Protein AF-A4G342-F1 (afdb_monomer)

Solvent-accessible surface area (backbone atoms only — not comparable to full-atom values): 6364 Å² total; per-residue (Å²): 139,92,86,80,90,80,82,89,74,88,82,86,89,75,89,65,80,78,75,73,44,46,97,82,62,52,69,67,61,43,24,49,50,52,13,52,49,52,20,50,54,32,47,38,48,77,72,67,52,52,70,74,59,50,52,64,72,52,62,79,52,74,56,56,49,69,67,58,54,53,52,51,48,48,42,47,73,66,32,76,88,38,57,79,54,55,25,79,66,46,16,55,52,49,24,52,33,35,72,70,61,71,53,110

Nearest PDB structures (foldseek):
  2ezk-assembly1_A  TM=5.937E-01  e=3.572E+00  Muvirus mu

Mean predicted aligned error: 11.44 Å

Foldseek 3Di:
DDDDDDDPDDDDPDPPPPDDQPPPDDLLNVLLLLLVLLLVLLVCVVVVNDLVVSLVVCVPSGSDDSVNSSVSNCCCNPVPVNVPPHRPVRSVVSSVCSVVVVDD

Radius of gyration: 16.35 Å; Cα contacts (8 Å, |Δi|>4): 91; chains: 1; bounding box: 59×21×38 Å

pLDDT: mean 74.21, std 17.99, range [37.22, 94.5]

Organism: Herminiimonas arsenicoxydans (NCBI:txid204773)

Structure (mmCIF, N/CA/C/O backbone):
data_AF-A4G342-F1
#
_entry.id   AF-A4G342-F1
#
loop_
_atom_site.group_PDB
_atom_site.id
_atom_site.type_symbol
_atom_site.label_atom_id
_atom_site.label_alt_id
_atom_site.label_comp_id
_atom_site.label_asym_id
_atom_site.label_entity_id
_atom_site.label_seq_id
_atom_site.pdbx_PDB_ins_code
_atom_site.Cartn_x
_atom_site.Cartn_y
_atom_site.Cartn_z
_atom_site.occupancy
_atom_site.B_iso_or_equiv
_atom_site.auth_seq_id
_atom_site.auth_comp_id
_atom_site.auth_asym_id
_atom_site.auth_atom_id
_atom_site.pdbx_PDB_model_num
ATOM 1 N N . MET A 1 1 ? -43.881 -6.906 -20.565 1.00 37.22 1 MET A N 1
ATOM 2 C CA . MET A 1 1 ? -42.876 -7.555 -21.437 1.00 37.22 1 MET A CA 1
ATOM 3 C C . MET A 1 1 ? -41.593 -6.734 -21.383 1.00 37.22 1 MET A C 1
ATOM 5 O O . MET A 1 1 ? -41.677 -5.516 -21.368 1.00 37.22 1 MET A O 1
ATOM 9 N N . LYS A 1 2 ? -40.453 -7.412 -21.200 1.00 41.59 2 LYS A N 1
ATOM 10 C CA . LYS A 1 2 ? -3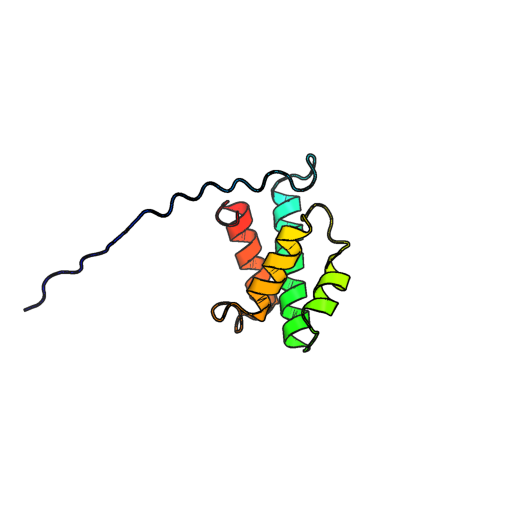9.112 -6.871 -20.904 1.00 41.59 2 LYS A CA 1
ATOM 11 C C . LYS A 1 2 ? -38.377 -6.468 -22.187 1.00 41.59 2 LYS A C 1
ATOM 13 O O . LYS A 1 2 ? -38.255 -7.312 -23.062 1.00 41.59 2 LYS A O 1
ATOM 18 N N . THR A 1 3 ? -37.807 -5.266 -22.214 1.00 43.72 3 THR A N 1
ATOM 19 C CA . THR A 1 3 ? -36.813 -4.756 -23.187 1.00 43.72 3 THR A CA 1
ATOM 20 C C . THR A 1 3 ? -36.299 -3.423 -22.619 1.00 43.72 3 THR A C 1
ATOM 22 O O . THR A 1 3 ? -37.124 -2.651 -22.153 1.00 43.72 3 THR A O 1
ATOM 25 N N . ILE A 1 4 ? -35.026 -3.030 -22.550 1.00 52.97 4 ILE A N 1
ATOM 26 C CA . ILE A 1 4 ? -33.736 -3.480 -23.085 1.00 52.97 4 ILE A CA 1
ATOM 27 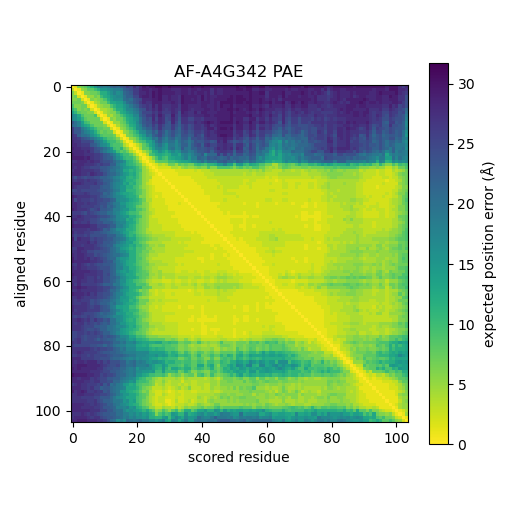C C . ILE A 1 4 ? -32.667 -2.949 -22.108 1.00 52.97 4 ILE A C 1
ATOM 29 O O . ILE A 1 4 ? -32.788 -1.847 -21.576 1.00 52.97 4 ILE A O 1
ATOM 33 N N . ILE A 1 5 ? -31.627 -3.746 -21.876 1.00 51.31 5 ILE A N 1
ATOM 34 C CA . ILE A 1 5 ? -30.408 -3.370 -21.153 1.00 51.31 5 ILE A CA 1
ATOM 35 C C . ILE A 1 5 ? -29.597 -2.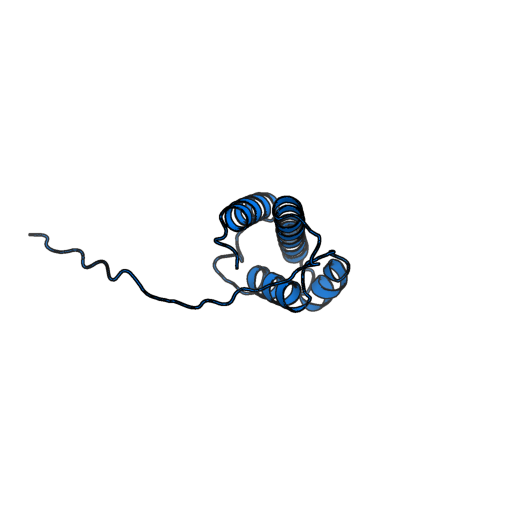447 -22.070 1.00 51.31 5 ILE A C 1
ATOM 37 O O . ILE A 1 5 ? -29.139 -2.890 -23.119 1.00 51.31 5 ILE A O 1
ATOM 41 N N . ALA A 1 6 ? -29.403 -1.186 -21.684 1.00 49.12 6 ALA A N 1
ATOM 42 C CA . ALA A 1 6 ? -28.440 -0.296 -22.327 1.00 49.12 6 ALA A CA 1
ATOM 43 C C . ALA A 1 6 ? -27.189 -0.213 -21.448 1.00 49.12 6 ALA A C 1
ATOM 45 O O . ALA A 1 6 ? -27.105 0.575 -20.506 1.00 49.12 6 ALA A O 1
ATOM 46 N N . ALA A 1 7 ? -26.233 -1.090 -21.743 1.00 46.41 7 ALA A N 1
ATOM 47 C CA . ALA A 1 7 ? -24.884 -1.009 -21.220 1.00 46.41 7 ALA A CA 1
ATOM 48 C C . ALA A 1 7 ? -24.190 0.216 -21.837 1.00 46.41 7 ALA A C 1
ATOM 50 O O . ALA A 1 7 ? -23.818 0.195 -23.008 1.00 46.41 7 ALA A O 1
ATOM 51 N N . PHE A 1 8 ? -24.015 1.283 -21.058 1.00 45.75 8 PHE A N 1
ATOM 52 C CA . PHE A 1 8 ? -23.067 2.343 -21.393 1.00 45.75 8 PHE A CA 1
ATOM 53 C C . PHE A 1 8 ? -21.675 1.891 -20.945 1.00 45.75 8 PHE A C 1
ATOM 55 O O . PHE A 1 8 ? -21.337 1.936 -19.764 1.00 45.75 8 PHE A O 1
ATOM 62 N N . ILE A 1 9 ? -20.893 1.392 -21.901 1.00 51.66 9 ILE A N 1
ATOM 63 C CA . ILE A 1 9 ? -19.493 1.003 -21.729 1.00 51.66 9 ILE A CA 1
ATOM 64 C C . ILE A 1 9 ? -18.612 2.029 -22.452 1.00 51.66 9 ILE A C 1
ATOM 66 O O . ILE A 1 9 ? -18.848 2.322 -23.620 1.00 51.66 9 ILE A O 1
ATOM 70 N N . LEU A 1 10 ? -17.553 2.456 -21.748 1.00 39.34 10 LEU A N 1
ATOM 71 C CA . LEU A 1 10 ? -16.336 3.141 -22.222 1.00 39.34 10 LEU A CA 1
ATOM 72 C C . LEU A 1 10 ? -16.505 4.610 -22.662 1.00 39.34 10 LEU A C 1
ATOM 74 O O . LEU A 1 10 ? -17.272 4.939 -23.550 1.00 39.34 10 LEU A O 1
ATOM 78 N N . SER A 1 11 ? -15.726 5.565 -22.153 1.00 42.44 11 SER A N 1
ATOM 79 C CA . SER A 1 11 ? -14.260 5.520 -22.155 1.00 42.44 11 SER A CA 1
ATOM 80 C C . SER A 1 11 ? -13.676 6.513 -21.147 1.00 42.44 11 SER A C 1
ATOM 82 O O . SER A 1 11 ? -13.911 7.712 -21.266 1.00 42.44 11 SER A O 1
ATOM 84 N N . LEU A 1 12 ? -12.855 6.042 -20.205 1.00 38.38 12 LEU A N 1
ATOM 85 C CA . LEU A 1 12 ? -11.916 6.903 -19.482 1.00 38.38 12 LEU A CA 1
ATOM 86 C C . LEU A 1 12 ? -10.495 6.536 -19.923 1.00 38.38 12 LEU A C 1
ATOM 88 O O . LEU A 1 12 ? -9.808 5.710 -19.324 1.00 38.38 12 LEU A O 1
ATOM 92 N N . THR A 1 13 ? -10.062 7.139 -21.026 1.00 49.91 13 THR A N 1
ATOM 93 C CA . THR A 1 13 ? -8.650 7.212 -21.399 1.00 49.91 13 THR A CA 1
ATOM 94 C C . THR A 1 13 ? -7.968 8.242 -20.504 1.00 49.91 13 THR A C 1
ATOM 96 O O . THR A 1 13 ? -7.897 9.417 -20.844 1.00 49.91 13 THR A O 1
ATOM 99 N N . LEU A 1 14 ? -7.456 7.804 -19.352 1.00 42.34 14 LEU A N 1
ATOM 100 C CA . LEU A 1 14 ? -6.348 8.491 -18.689 1.00 42.34 14 LEU A CA 1
ATOM 101 C C . LEU A 1 14 ? -5.120 7.579 -18.718 1.00 42.34 14 LEU A C 1
ATOM 103 O O . LEU A 1 14 ? -4.960 6.623 -17.954 1.00 42.34 14 LEU A O 1
ATOM 107 N N . THR A 1 15 ? -4.260 7.857 -19.688 1.00 52.72 15 THR A N 1
ATOM 108 C CA . THR A 1 15 ? -2.862 7.441 -19.737 1.00 52.72 15 THR A CA 1
ATOM 109 C C . THR A 1 15 ? -2.067 8.273 -18.735 1.00 52.72 15 THR A C 1
ATOM 111 O O . THR A 1 15 ? -1.506 9.303 -19.088 1.00 52.72 15 THR A O 1
ATOM 114 N N . SER A 1 16 ? -2.001 7.830 -17.483 1.00 40.12 16 SER A N 1
ATOM 115 C CA . SER A 1 16 ? -0.918 8.198 -16.571 1.00 40.12 16 SER A CA 1
ATOM 116 C C . SER A 1 16 ? -0.005 6.988 -16.438 1.00 40.12 16 SER A C 1
ATOM 118 O O . SER A 1 16 ? -0.231 6.083 -15.638 1.00 40.12 16 SER A O 1
ATOM 120 N N . ALA A 1 17 ? 0.995 6.940 -17.315 1.00 44.19 17 ALA A N 1
ATOM 121 C CA . ALA A 1 17 ? 2.154 6.091 -17.131 1.00 44.19 17 ALA A CA 1
ATOM 122 C C . ALA A 1 17 ? 2.925 6.624 -15.916 1.00 44.19 17 ALA A C 1
ATOM 124 O O . ALA A 1 17 ? 3.671 7.594 -16.026 1.00 44.19 17 ALA A O 1
ATOM 125 N N . VAL A 1 18 ? 2.729 6.014 -14.750 1.00 46.91 18 VAL A N 1
ATOM 126 C CA . VAL A 1 18 ? 3.641 6.165 -13.610 1.00 46.91 18 VAL A CA 1
ATOM 127 C C . VAL A 1 18 ? 4.887 5.326 -13.895 1.00 46.91 18 VAL A C 1
ATOM 129 O O . VAL A 1 18 ? 5.077 4.212 -13.422 1.00 46.91 18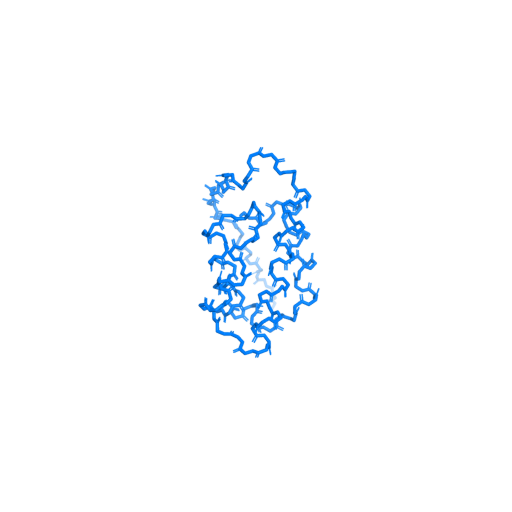 VAL A O 1
ATOM 132 N N . ALA A 1 19 ? 5.727 5.886 -14.756 1.00 43.50 19 ALA A N 1
ATOM 133 C CA . ALA A 1 19 ? 7.126 5.534 -14.936 1.00 43.50 19 ALA A CA 1
ATOM 134 C C . ALA A 1 19 ? 7.934 6.503 -14.042 1.00 43.50 19 ALA A C 1
ATOM 136 O O . ALA A 1 19 ? 7.664 7.695 -14.058 1.00 43.50 19 ALA A O 1
ATOM 137 N N . HIS A 1 20 ? 8.888 6.148 -13.183 1.00 41.12 20 HIS A N 1
ATOM 138 C CA . HIS A 1 20 ? 9.619 4.918 -12.943 1.00 41.12 20 HIS A CA 1
ATOM 139 C C . HIS A 1 20 ? 9.819 4.757 -11.430 1.00 41.12 20 HIS A C 1
ATOM 141 O O . HIS A 1 20 ? 10.478 5.560 -10.769 1.00 41.12 20 HIS A O 1
ATOM 147 N N . ALA A 1 21 ? 9.265 3.688 -10.885 1.00 47.53 21 ALA A N 1
ATOM 148 C CA . ALA A 1 21 ? 9.807 3.039 -9.710 1.00 47.53 21 ALA A CA 1
ATOM 149 C C . ALA A 1 21 ? 11.179 2.465 -10.077 1.00 47.53 21 ALA A C 1
ATOM 151 O O . ALA A 1 21 ? 11.200 1.616 -10.954 1.00 47.53 21 ALA A O 1
ATOM 152 N N . ASP A 1 22 ? 12.267 2.965 -9.474 1.00 48.88 22 ASP A N 1
ATOM 153 C CA . ASP A 1 22 ? 13.642 2.421 -9.520 1.00 48.88 22 ASP A CA 1
ATOM 154 C C . ASP A 1 22 ? 13.981 1.716 -10.848 1.00 48.88 22 ASP A C 1
ATOM 156 O O . ASP A 1 22 ? 13.637 0.552 -11.031 1.00 48.88 22 ASP A O 1
ATOM 160 N N . ALA A 1 23 ? 14.612 2.424 -11.793 1.00 48.38 23 ALA A N 1
ATOM 161 C CA . ALA A 1 23 ? 14.755 2.023 -13.203 1.00 48.38 23 ALA A CA 1
ATOM 162 C C . ALA A 1 23 ? 15.364 0.620 -13.471 1.00 48.38 23 ALA A C 1
ATOM 164 O O . ALA A 1 23 ? 15.429 0.206 -14.624 1.00 48.38 23 ALA A O 1
ATOM 165 N N . ASN A 1 24 ? 15.773 -0.117 -12.433 1.00 58.06 24 ASN A N 1
ATOM 166 C CA . ASN A 1 24 ? 16.296 -1.479 -12.480 1.00 58.06 24 ASN A CA 1
ATOM 167 C C . ASN A 1 24 ? 15.409 -2.565 -11.839 1.00 58.06 24 ASN A C 1
ATOM 169 O O . ASN A 1 24 ? 15.812 -3.728 -11.825 1.00 58.06 24 ASN A O 1
ATOM 173 N N . MET A 1 25 ? 14.238 -2.245 -11.281 1.00 72.88 25 MET A N 1
ATOM 174 C CA . MET A 1 25 ? 13.384 -3.268 -10.675 1.00 72.88 25 MET A CA 1
ATOM 175 C C . MET A 1 25 ? 12.500 -3.941 -11.724 1.00 72.88 25 MET A C 1
ATOM 177 O O . MET A 1 25 ? 11.692 -3.289 -12.385 1.00 72.88 25 MET A O 1
ATOM 181 N N . ASP A 1 26 ? 12.617 -5.263 -11.859 1.00 85.88 26 ASP A N 1
ATOM 182 C CA . ASP A 1 26 ? 11.732 -6.017 -12.737 1.00 85.88 26 ASP A CA 1
ATOM 183 C C . ASP A 1 26 ? 10.281 -5.968 -12.228 1.00 85.88 26 ASP A C 1
ATOM 185 O O . ASP A 1 26 ? 9.993 -5.795 -11.038 1.00 85.88 26 ASP A O 1
ATOM 189 N N . ARG A 1 27 ? 9.339 -6.147 -13.154 1.00 81.88 27 ARG A N 1
ATOM 190 C CA . ARG A 1 27 ? 7.907 -6.029 -12.871 1.00 81.88 27 ARG A CA 1
ATOM 191 C C . ARG A 1 27 ? 7.427 -6.975 -11.770 1.00 81.88 27 ARG A C 1
ATOM 193 O O . ARG A 1 27 ? 6.522 -6.609 -11.021 1.00 81.88 27 ARG A O 1
ATOM 200 N N . GLN A 1 28 ? 7.996 -8.175 -11.649 1.00 84.94 28 GLN A N 1
ATOM 201 C CA . GLN A 1 28 ? 7.588 -9.101 -10.594 1.00 84.94 28 GLN A CA 1
ATOM 202 C C . GLN A 1 28 ? 8.039 -8.599 -9.224 1.00 84.94 28 GLN A C 1
ATOM 204 O O . GLN A 1 28 ? 7.242 -8.616 -8.282 1.00 84.94 28 GLN A O 1
ATOM 209 N N . SER A 1 29 ? 9.277 -8.113 -9.123 1.00 85.88 29 SER A N 1
ATOM 210 C CA . SER A 1 29 ? 9.822 -7.516 -7.900 1.00 85.88 29 SER A CA 1
ATOM 211 C C . SER A 1 29 ? 9.043 -6.269 -7.472 1.00 85.88 29 SER A C 1
ATOM 213 O O . SER A 1 29 ? 8.699 -6.132 -6.291 1.00 85.88 29 SER A O 1
ATOM 215 N N . TYR A 1 30 ? 8.669 -5.414 -8.431 1.00 85.38 30 TYR A N 1
ATOM 216 C CA . TYR A 1 30 ? 7.813 -4.254 -8.177 1.00 85.38 30 TYR A CA 1
ATOM 217 C C . TYR A 1 30 ? 6.443 -4.678 -7.640 1.00 85.38 30 TYR A C 1
ATOM 219 O O . TYR A 1 30 ? 6.053 -4.270 -6.546 1.00 85.38 30 TYR A O 1
ATOM 227 N N . CYS A 1 31 ? 5.737 -5.564 -8.351 1.00 86.06 31 CYS A N 1
ATOM 228 C CA . CYS A 1 31 ? 4.405 -6.009 -7.943 1.00 86.06 31 CYS A CA 1
ATOM 229 C C . CYS A 1 31 ? 4.410 -6.761 -6.609 1.00 86.06 31 CYS A C 1
ATOM 231 O O . CYS A 1 31 ? 3.448 -6.668 -5.849 1.00 86.06 31 CYS A O 1
ATOM 233 N N . SER A 1 32 ? 5.490 -7.481 -6.296 1.00 87.38 32 SER A N 1
ATOM 234 C CA . SER A 1 32 ? 5.685 -8.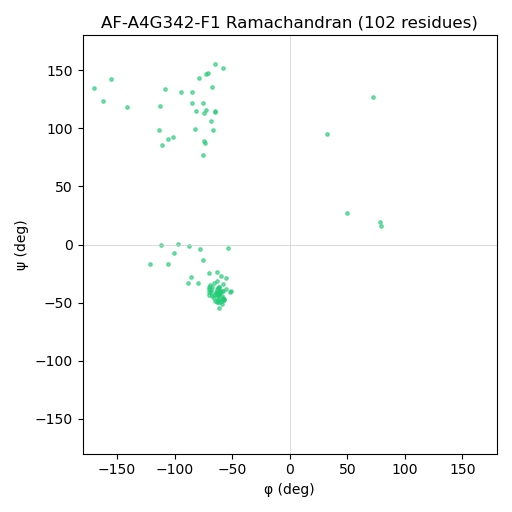112 -4.990 1.00 87.38 32 SER A CA 1
ATOM 235 C C . SER A 1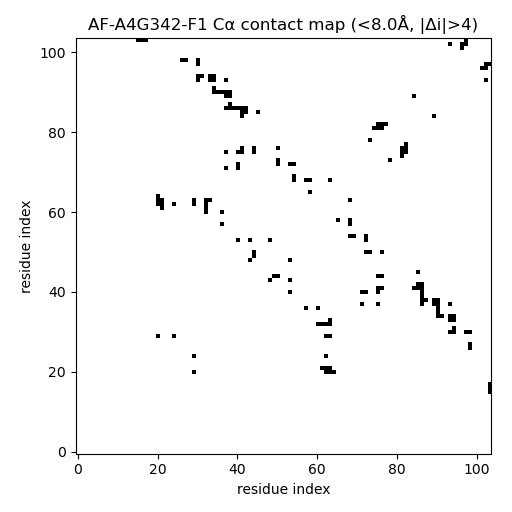 32 ? 5.814 -7.072 -3.872 1.00 87.38 32 SER A C 1
ATOM 237 O O . SER A 1 32 ? 5.106 -7.153 -2.868 1.00 87.38 32 SER A O 1
ATOM 239 N N . SER A 1 33 ? 6.660 -6.055 -4.069 1.00 88.00 33 SER A N 1
ATOM 240 C CA . SER A 1 33 ? 6.864 -4.967 -3.102 1.00 88.00 33 SER A CA 1
ATOM 241 C C . SER A 1 33 ? 5.592 -4.140 -2.901 1.00 88.00 33 SER A C 1
ATOM 243 O O . SER A 1 33 ? 5.224 -3.823 -1.770 1.00 88.00 33 SER A O 1
ATOM 245 N N . TYR A 1 34 ? 4.882 -3.851 -3.992 1.00 86.62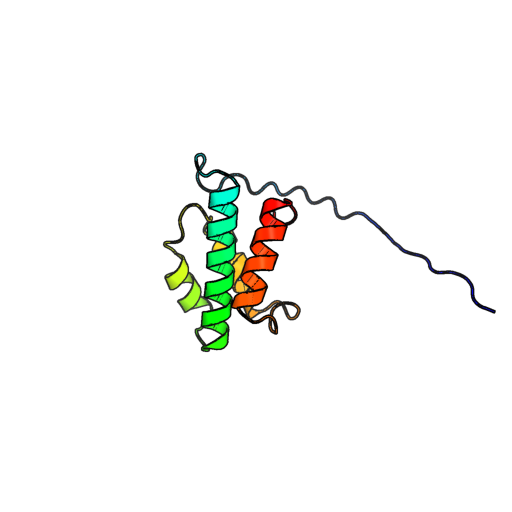 34 TYR A N 1
ATOM 246 C CA . TYR A 1 34 ? 3.615 -3.126 -3.992 1.00 86.62 34 TYR A CA 1
ATOM 247 C C . TYR A 1 34 ? 2.517 -3.892 -3.240 1.00 86.62 34 TYR A C 1
ATOM 249 O O . TYR A 1 34 ? 1.896 -3.359 -2.322 1.00 86.62 34 TYR A O 1
ATOM 257 N N . ALA A 1 35 ? 2.339 -5.180 -3.541 1.00 88.12 35 ALA A N 1
ATOM 258 C CA . ALA A 1 35 ? 1.395 -6.044 -2.837 1.00 88.12 35 ALA A CA 1
ATOM 259 C C . ALA A 1 35 ? 1.718 -6.193 -1.343 1.00 88.12 35 ALA A C 1
ATOM 261 O O . ALA A 1 35 ? 0.824 -6.116 -0.497 1.00 88.12 35 ALA A O 1
ATOM 262 N N . GLY A 1 36 ? 3.001 -6.373 -1.010 1.00 88.88 36 GLY A N 1
ATOM 263 C CA . GLY A 1 36 ? 3.471 -6.433 0.373 1.00 88.88 36 GLY A CA 1
ATOM 264 C C . GLY A 1 36 ? 3.170 -5.145 1.138 1.00 88.88 36 GLY A C 1
ATOM 265 O O . GLY A 1 36 ? 2.714 -5.199 2.278 1.00 88.88 36 GLY A O 1
ATOM 266 N N . MET A 1 37 ? 3.341 -3.990 0.493 1.00 91.06 37 MET A N 1
ATOM 267 C CA . MET A 1 37 ? 2.984 -2.694 1.063 1.00 91.06 37 MET A CA 1
ATOM 268 C C . MET A 1 37 ? 1.477 -2.597 1.351 1.00 91.06 37 MET A C 1
ATOM 270 O O . MET A 1 37 ? 1.110 -2.276 2.478 1.00 91.06 37 MET A O 1
ATOM 274 N N . PHE A 1 38 ? 0.603 -2.932 0.394 1.00 89.62 38 PHE A N 1
ATOM 275 C CA . PHE A 1 38 ? -0.858 -2.897 0.588 1.00 89.62 38 PHE A CA 1
ATOM 276 C C . PHE A 1 38 ? -1.326 -3.828 1.711 1.00 89.62 38 PHE A C 1
ATOM 278 O O . PHE A 1 38 ? -2.153 -3.437 2.537 1.00 89.62 38 PHE A O 1
ATOM 285 N N . LYS A 1 39 ? -0.749 -5.033 1.790 1.00 89.50 39 LYS A N 1
ATOM 286 C CA . LYS A 1 39 ? -0.999 -5.979 2.885 1.00 89.50 39 LYS A CA 1
ATOM 287 C C . LYS A 1 39 ? -0.654 -5.373 4.248 1.00 89.50 39 LYS A C 1
ATOM 289 O O . LYS A 1 39 ? -1.454 -5.483 5.175 1.00 89.50 39 LYS A O 1
ATOM 294 N N . SER A 1 40 ? 0.508 -4.729 4.369 1.00 90.81 40 SER A N 1
ATOM 295 C CA . SER A 1 40 ? 0.944 -4.101 5.622 1.00 90.81 40 SER A CA 1
ATOM 296 C C . SER A 1 40 ? 0.082 -2.895 6.000 1.00 90.81 40 SER A C 1
ATOM 298 O O . SER A 1 40 ? -0.341 -2.799 7.147 1.00 90.81 40 SER A O 1
ATOM 300 N N . ILE A 1 41 ? -0.247 -2.017 5.043 1.00 90.94 41 ILE A N 1
ATOM 301 C CA . ILE A 1 41 ? -1.134 -0.861 5.270 1.00 90.94 41 ILE A CA 1
ATOM 302 C C . ILE A 1 41 ? -2.494 -1.328 5.807 1.00 90.94 41 ILE A C 1
ATOM 304 O O . ILE A 1 41 ? -2.969 -0.790 6.804 1.00 90.94 41 ILE A O 1
ATOM 308 N N . ALA A 1 42 ? -3.095 -2.353 5.194 1.00 88.00 42 ALA A N 1
ATOM 309 C CA . ALA A 1 42 ? -4.369 -2.904 5.653 1.00 88.00 42 ALA A CA 1
ATOM 310 C C . ALA A 1 42 ? -4.262 -3.511 7.060 1.00 88.00 42 ALA A C 1
ATOM 312 O O . ALA A 1 42 ? -5.111 -3.242 7.904 1.00 88.00 42 ALA A O 1
ATOM 313 N N . ALA A 1 43 ? -3.190 -4.256 7.350 1.00 88.50 43 ALA A N 1
ATOM 314 C CA . ALA A 1 43 ? -2.966 -4.816 8.681 1.00 88.50 43 ALA A CA 1
ATOM 315 C C . ALA A 1 43 ? -2.817 -3.731 9.765 1.00 88.50 43 ALA A C 1
ATOM 317 O O . ALA A 1 43 ? -3.377 -3.867 10.849 1.00 88.50 43 ALA A O 1
ATOM 318 N N . TRP A 1 44 ? -2.100 -2.642 9.482 1.00 91.31 44 TRP A N 1
ATOM 319 C CA . TRP A 1 44 ? -1.947 -1.526 10.420 1.00 91.31 44 TRP A CA 1
ATOM 320 C C . TRP A 1 44 ? -3.238 -0.729 10.607 1.00 91.31 44 TRP A C 1
ATOM 322 O O . TRP A 1 44 ? -3.559 -0.357 11.735 1.00 91.31 44 TRP A O 1
ATOM 332 N N . ARG A 1 45 ? -4.021 -0.523 9.543 1.00 89.75 45 ARG A N 1
ATOM 333 C CA . ARG A 1 45 ? -5.373 0.042 9.650 1.00 89.75 45 ARG A CA 1
ATOM 334 C C . ARG A 1 45 ? -6.246 -0.806 10.572 1.00 89.75 45 ARG A C 1
ATOM 336 O O . ARG A 1 45 ? -6.877 -0.259 11.469 1.00 89.75 45 ARG A O 1
ATOM 343 N N . ASP A 1 46 ? -6.251 -2.125 10.379 1.00 86.75 46 ASP A N 1
ATOM 344 C CA . ASP A 1 46 ? -7.042 -3.061 11.191 1.00 86.75 46 ASP A CA 1
ATOM 345 C C . ASP A 1 46 ? -6.604 -3.051 12.675 1.00 86.75 46 ASP A C 1
ATOM 347 O O . ASP A 1 46 ? -7.395 -3.368 13.559 1.00 86.75 46 ASP A O 1
ATOM 351 N N . GLN A 1 47 ? -5.363 -2.636 12.959 1.00 89.31 47 GLN A N 1
ATOM 352 C CA . GLN A 1 47 ? -4.820 -2.411 14.308 1.00 89.31 47 GLN A CA 1
ATOM 353 C C . GLN A 1 47 ? -5.081 -0.995 14.861 1.00 89.31 47 GLN A C 1
ATOM 355 O O . GLN A 1 47 ? -4.670 -0.695 15.980 1.00 89.31 47 GLN A O 1
ATOM 360 N N . GLY A 1 48 ? -5.731 -0.108 14.102 1.00 90.56 48 GLY A N 1
ATOM 361 C CA . GLY A 1 48 ? -6.011 1.272 14.511 1.00 90.56 48 GLY A CA 1
ATOM 362 C C . GLY A 1 48 ? -4.827 2.238 14.377 1.00 90.56 48 GLY A C 1
ATOM 363 O O . GLY A 1 48 ? -4.851 3.322 14.958 1.00 90.56 48 GLY A O 1
ATOM 364 N N . VAL A 1 49 ? -3.781 1.878 13.626 1.00 93.94 49 VAL A N 1
ATOM 365 C CA . VAL A 1 49 ? -2.662 2.790 13.335 1.00 93.94 49 VAL A CA 1
ATOM 366 C C . VAL A 1 49 ? -3.157 3.931 12.450 1.00 93.94 49 VAL A C 1
ATOM 368 O O . VAL A 1 49 ? -3.856 3.695 11.467 1.00 93.94 49 VAL A O 1
ATOM 371 N N . GLN A 1 50 ? -2.761 5.163 12.760 1.00 93.75 50 GLN A N 1
ATOM 372 C CA . GLN A 1 50 ? -3.152 6.345 11.989 1.00 93.75 50 GLN A CA 1
ATOM 373 C C . GLN A 1 50 ? -2.427 6.421 10.626 1.00 93.75 50 GLN A C 1
ATOM 375 O O . GLN A 1 50 ? -1.255 6.034 10.541 1.00 93.75 50 GLN A O 1
ATOM 380 N N . PRO A 1 51 ? -3.064 6.962 9.568 1.00 91.44 51 PRO A N 1
ATOM 381 C CA . PRO A 1 51 ? -2.478 7.091 8.228 1.00 91.44 51 PRO A CA 1
ATOM 382 C C . PRO A 1 51 ? -1.100 7.768 8.199 1.00 91.44 51 PRO A C 1
ATOM 384 O O . PRO A 1 51 ? -0.201 7.330 7.476 1.00 91.44 51 PRO A O 1
ATOM 387 N N . GLU A 1 52 ? -0.911 8.819 8.999 1.00 92.62 52 GLU A N 1
ATOM 388 C CA . GLU A 1 52 ? 0.336 9.586 9.080 1.00 92.62 52 GLU A CA 1
ATOM 389 C C . GLU A 1 52 ? 1.472 8.705 9.601 1.00 92.62 52 GLU A C 1
ATOM 391 O O . GLU A 1 52 ? 2.582 8.723 9.062 1.00 92.62 52 GLU A O 1
ATOM 396 N N . LYS A 1 53 ? 1.173 7.867 10.602 1.00 94.50 53 LYS A N 1
ATOM 397 C CA . LYS A 1 53 ? 2.133 6.917 11.162 1.00 94.50 53 LYS A CA 1
ATOM 398 C C . LYS A 1 53 ? 2.439 5.791 10.180 1.00 94.50 53 LYS A C 1
ATOM 400 O O . LYS A 1 53 ? 3.591 5.379 10.060 1.00 94.50 53 LYS A O 1
ATOM 405 N N . THR A 1 54 ? 1.444 5.340 9.422 1.00 92.81 54 THR A N 1
ATOM 406 C CA . THR A 1 54 ? 1.630 4.332 8.373 1.00 92.81 54 THR A CA 1
ATOM 407 C C . THR A 1 54 ? 2.591 4.806 7.281 1.00 92.81 54 THR A C 1
ATOM 409 O O . THR A 1 54 ? 3.410 4.015 6.810 1.00 92.81 54 THR A O 1
ATOM 412 N N . LEU A 1 55 ? 2.576 6.097 6.920 1.00 92.75 55 LEU A N 1
ATOM 413 C CA . LEU A 1 55 ? 3.519 6.653 5.941 1.00 92.75 55 LEU A CA 1
ATOM 414 C C . LEU A 1 55 ? 4.976 6.562 6.410 1.00 92.75 55 LEU A C 1
ATOM 416 O O . LEU A 1 55 ? 5.866 6.284 5.603 1.00 92.75 55 LEU A O 1
ATOM 420 N N . GLU A 1 56 ? 5.230 6.770 7.701 1.00 92.50 56 GLU A N 1
ATOM 421 C CA . GLU A 1 56 ? 6.564 6.585 8.279 1.00 92.50 56 GLU A CA 1
ATOM 422 C C . GLU A 1 56 ? 7.020 5.127 8.170 1.00 92.50 56 GLU A C 1
ATOM 424 O O . GLU A 1 56 ? 8.153 4.869 7.760 1.00 92.50 56 GLU A O 1
ATOM 429 N N . LEU A 1 57 ? 6.121 4.179 8.456 1.00 91.88 57 LEU A N 1
ATOM 430 C CA . LEU A 1 57 ? 6.408 2.741 8.441 1.00 91.88 57 LEU A CA 1
ATOM 431 C C . LEU A 1 57 ? 6.728 2.209 7.033 1.00 91.88 57 LEU A C 1
ATOM 433 O O . LEU A 1 57 ? 7.562 1.316 6.892 1.00 91.88 57 LEU A O 1
ATOM 437 N N . ILE A 1 58 ? 6.124 2.772 5.978 1.00 92.00 58 ILE A N 1
ATOM 438 C CA . ILE A 1 58 ? 6.365 2.350 4.582 1.00 92.00 58 ILE A CA 1
ATOM 439 C C . ILE A 1 58 ? 7.394 3.201 3.837 1.00 92.00 58 ILE A C 1
ATOM 441 O O . ILE A 1 58 ? 7.684 2.936 2.665 1.00 92.00 58 ILE A O 1
ATOM 445 N N . ARG A 1 59 ? 7.977 4.222 4.476 1.00 87.06 59 ARG A N 1
ATOM 446 C CA . ARG A 1 59 ? 8.936 5.125 3.819 1.00 87.06 59 ARG A CA 1
ATOM 447 C C . ARG A 1 59 ? 10.101 4.352 3.193 1.00 87.06 59 ARG A C 1
ATOM 449 O O . ARG A 1 59 ? 10.496 4.674 2.073 1.00 87.06 59 ARG A O 1
ATOM 456 N N . GLY A 1 60 ? 10.570 3.300 3.866 1.00 85.00 60 GLY A N 1
ATOM 457 C CA . GLY A 1 60 ? 11.678 2.444 3.433 1.00 85.00 60 GLY A CA 1
ATOM 458 C C . GLY A 1 60 ? 11.357 1.407 2.348 1.00 85.00 60 GLY A C 1
ATOM 459 O O . GLY A 1 60 ? 12.275 0.724 1.901 1.00 85.00 60 GLY A O 1
ATOM 460 N N . VAL A 1 61 ? 10.101 1.270 1.899 1.00 85.88 61 VAL A N 1
ATOM 461 C CA . VAL A 1 61 ? 9.761 0.324 0.818 1.00 85.88 61 VAL A CA 1
ATOM 462 C C . VAL A 1 61 ? 10.456 0.773 -0.471 1.00 85.88 61 VAL A C 1
ATOM 464 O O . VAL A 1 61 ? 10.180 1.862 -0.989 1.00 85.88 61 VAL A O 1
ATOM 467 N N . LYS A 1 62 ? 11.400 -0.043 -0.950 1.00 84.62 62 LYS A N 1
ATOM 468 C CA . LYS A 1 62 ? 12.239 0.259 -2.117 1.00 84.62 62 LYS A CA 1
ATOM 469 C C . LYS A 1 62 ? 11.433 0.207 -3.409 1.00 84.62 62 LYS A C 1
ATOM 471 O O . LYS A 1 62 ? 10.481 -0.558 -3.519 1.00 84.62 62 LYS A O 1
ATOM 476 N N . GLY A 1 63 ? 11.823 1.059 -4.355 1.00 82.31 63 GLY A N 1
ATOM 477 C CA . GLY A 1 63 ? 11.199 1.209 -5.668 1.00 82.31 63 GLY A CA 1
ATOM 478 C C . GLY A 1 63 ? 9.688 1.378 -5.674 1.00 82.31 63 GLY A C 1
ATOM 479 O O . GLY A 1 63 ? 9.057 1.069 -6.665 1.00 82.31 63 GLY A O 1
ATOM 480 N N . ILE A 1 64 ? 9.097 1.915 -4.610 1.00 85.00 64 ILE A N 1
ATOM 481 C CA . ILE A 1 64 ? 7.753 2.484 -4.671 1.00 85.00 64 ILE A CA 1
ATOM 482 C C . ILE A 1 64 ? 7.896 3.998 -4.446 1.00 85.00 64 ILE A C 1
ATOM 484 O O . ILE A 1 64 ? 8.397 4.401 -3.384 1.00 85.00 64 ILE A O 1
ATOM 488 N N . PRO A 1 65 ? 7.501 4.849 -5.412 1.00 86.50 65 PRO A N 1
ATOM 489 C CA . PRO A 1 65 ? 7.560 6.300 -5.267 1.00 86.50 65 PRO A CA 1
ATOM 490 C C . PRO A 1 65 ? 6.756 6.799 -4.061 1.00 86.50 65 PRO A C 1
ATOM 492 O O . PRO A 1 65 ? 5.758 6.195 -3.666 1.00 86.50 65 PRO A O 1
ATOM 495 N N . LEU A 1 66 ? 7.162 7.935 -3.486 1.00 89.19 66 LEU A N 1
ATOM 496 C CA . LEU A 1 66 ? 6.473 8.522 -2.329 1.00 89.19 66 LEU A CA 1
ATOM 497 C C . LEU A 1 66 ? 4.996 8.826 -2.619 1.00 89.19 66 LEU A C 1
ATOM 499 O O . LEU A 1 66 ? 4.149 8.563 -1.770 1.00 89.19 66 LEU A O 1
ATOM 503 N N . GLN A 1 67 ? 4.688 9.320 -3.819 1.00 87.81 67 GLN A N 1
ATOM 504 C CA . GLN A 1 67 ? 3.312 9.574 -4.242 1.00 87.81 67 GLN A CA 1
ATOM 505 C C . GLN A 1 67 ? 2.467 8.294 -4.195 1.00 87.81 67 GLN A C 1
ATOM 507 O O . GLN A 1 67 ? 1.412 8.273 -3.567 1.00 87.81 67 GLN A O 1
ATOM 512 N N . VAL A 1 68 ? 2.981 7.200 -4.760 1.00 86.81 68 VAL A N 1
ATOM 513 C CA . VAL A 1 68 ? 2.299 5.901 -4.767 1.00 86.81 68 VAL A CA 1
ATOM 514 C C . VAL A 1 68 ? 2.068 5.400 -3.339 1.00 86.81 68 VAL A C 1
ATOM 516 O O . VAL A 1 68 ? 0.987 4.910 -3.024 1.00 86.81 68 VAL A O 1
ATOM 519 N N . LYS A 1 69 ? 3.033 5.581 -2.426 1.00 90.50 69 LYS A N 1
ATOM 520 C CA . LYS A 1 69 ? 2.869 5.258 -0.993 1.00 90.50 69 LYS A 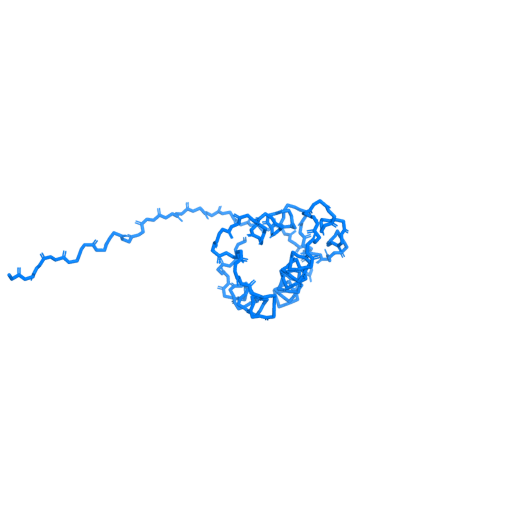CA 1
ATOM 521 C C . LYS A 1 69 ? 1.700 6.024 -0.363 1.00 90.50 69 LYS A C 1
ATOM 523 O O . LYS A 1 69 ? 0.882 5.431 0.337 1.00 90.50 69 LYS A O 1
ATOM 528 N N . GLN A 1 70 ? 1.605 7.327 -0.623 1.00 91.38 70 GLN A N 1
ATOM 529 C CA . GLN A 1 70 ? 0.530 8.177 -0.103 1.00 91.38 70 GLN A CA 1
ATOM 530 C C . GLN A 1 70 ? -0.838 7.794 -0.680 1.00 91.38 70 GLN A C 1
ATOM 532 O O . GLN A 1 70 ? -1.813 7.708 0.065 1.00 91.38 70 GLN A O 1
ATOM 537 N N . GLU A 1 71 ? -0.913 7.538 -1.986 1.00 88.38 71 GLU A N 1
ATOM 538 C CA . GLU A 1 71 ? -2.132 7.081 -2.665 1.00 88.38 71 GLU A CA 1
ATOM 539 C C . GLU A 1 71 ? -2.601 5.730 -2.120 1.00 88.38 71 GLU A C 1
ATOM 541 O O . GLU A 1 71 ? -3.783 5.554 -1.843 1.00 88.38 71 GLU A O 1
ATOM 546 N N . SER A 1 72 ? -1.666 4.816 -1.858 1.00 88.75 72 SER A N 1
ATOM 547 C CA . SER A 1 72 ? -1.950 3.502 -1.271 1.00 88.75 72 SER A CA 1
ATOM 548 C C . SER A 1 72 ? -2.546 3.617 0.131 1.00 88.75 72 SER A C 1
ATOM 550 O O . SER A 1 72 ? -3.531 2.955 0.445 1.00 88.75 72 SER A O 1
ATOM 552 N N . ILE A 1 73 ? -1.991 4.497 0.973 1.00 91.19 73 ILE A N 1
ATOM 553 C CA . ILE A 1 73 ? -2.559 4.785 2.297 1.00 91.19 73 ILE A CA 1
ATOM 554 C C . ILE A 1 73 ? -3.966 5.360 2.147 1.00 91.19 73 ILE A C 1
ATOM 556 O O . ILE A 1 73 ? -4.890 4.888 2.808 1.00 91.19 73 ILE A O 1
ATOM 560 N N . LYS A 1 74 ? -4.155 6.339 1.255 1.00 89.00 74 LYS A N 1
ATOM 561 C CA . LYS A 1 74 ? -5.475 6.938 1.038 1.00 89.00 74 LYS A CA 1
ATOM 562 C C . LYS A 1 74 ? -6.506 5.902 0.595 1.00 89.00 74 LYS A C 1
ATOM 564 O O . LYS A 1 74 ? -7.607 5.885 1.136 1.00 89.00 74 LYS A O 1
ATOM 569 N N . ALA A 1 75 ? -6.134 5.032 -0.341 1.00 86.50 75 ALA A N 1
ATOM 570 C CA . ALA A 1 75 ? -6.989 3.962 -0.830 1.00 86.50 75 ALA A CA 1
ATOM 571 C C . ALA A 1 75 ? -7.404 3.027 0.315 1.00 86.50 75 ALA A C 1
ATOM 573 O O . ALA A 1 75 ? -8.587 2.812 0.545 1.00 86.50 75 ALA A O 1
ATOM 574 N N . VAL A 1 76 ? -6.457 2.531 1.110 1.00 87.50 76 VAL A N 1
ATOM 575 C CA . VAL A 1 76 ? -6.766 1.551 2.164 1.00 87.50 76 VAL A CA 1
ATOM 576 C C . VAL A 1 76 ? -7.583 2.134 3.321 1.00 87.50 76 VAL A C 1
ATOM 578 O O . VAL A 1 76 ? -8.416 1.426 3.893 1.00 87.50 76 VAL A O 1
ATOM 581 N N . TYR A 1 77 ? -7.356 3.400 3.680 1.00 87.69 77 TYR A N 1
ATOM 582 C CA . TYR A 1 77 ? -8.025 4.037 4.818 1.00 87.69 77 TYR A CA 1
ATOM 583 C C . TYR A 1 77 ? -9.358 4.700 4.468 1.00 87.69 77 TYR A C 1
ATOM 585 O O . TYR A 1 77 ? -10.250 4.729 5.313 1.00 87.69 77 TYR A O 1
ATOM 593 N N . PHE A 1 78 ? -9.502 5.249 3.259 1.00 86.31 78 PHE A N 1
ATOM 594 C CA . PHE A 1 78 ? -10.635 6.119 2.924 1.00 86.31 78 PHE A CA 1
ATOM 595 C C . PHE A 1 78 ? -11.481 5.625 1.749 1.00 86.31 78 PHE A C 1
ATOM 597 O O . PHE A 1 78 ? -12.619 6.079 1.604 1.00 86.31 78 PHE A O 1
ATOM 604 N N . ASP A 1 79 ? -10.988 4.694 0.928 1.00 82.81 79 ASP A N 1
ATOM 605 C CA . ASP A 1 79 ? -11.832 4.070 -0.088 1.00 82.81 79 ASP A CA 1
ATOM 606 C C . ASP A 1 79 ? -12.784 3.073 0.583 1.00 82.81 79 ASP A C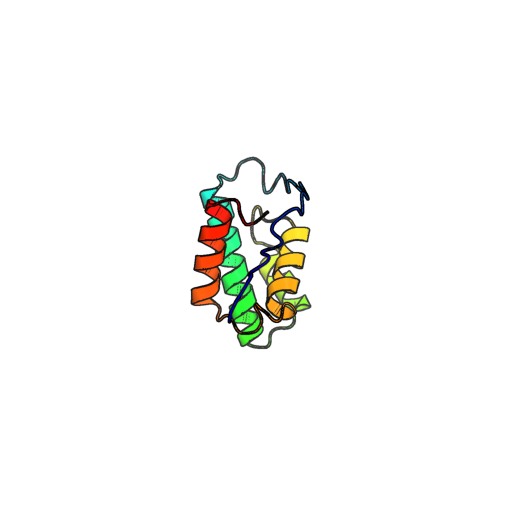 1
ATOM 608 O O . ASP A 1 79 ? -12.380 2.036 1.114 1.00 82.81 79 ASP A O 1
ATOM 612 N N . LYS A 1 80 ? -14.085 3.378 0.544 1.00 71.38 80 LYS A N 1
ATOM 613 C CA . LYS A 1 80 ? -15.134 2.534 1.132 1.00 71.38 80 LYS A CA 1
ATOM 614 C C . LYS A 1 80 ? -15.172 1.127 0.532 1.00 71.38 80 LYS A C 1
ATOM 616 O O . LYS A 1 80 ? -15.601 0.203 1.218 1.00 71.38 80 LYS A O 1
ATOM 621 N N . SER A 1 81 ? -14.732 0.959 -0.717 1.00 73.31 81 SER A N 1
ATOM 622 C CA . SER A 1 81 ? -14.642 -0.356 -1.359 1.00 73.31 81 SER A CA 1
ATOM 623 C C . SER A 1 81 ? -13.526 -1.222 -0.763 1.00 73.31 81 SER A C 1
ATOM 625 O O . SER A 1 81 ? -13.619 -2.447 -0.786 1.00 73.31 81 SER A O 1
ATOM 627 N N . LEU A 1 82 ? -12.511 -0.591 -0.163 1.00 69.88 82 LEU A N 1
ATOM 628 C CA . LEU A 1 82 ? -11.337 -1.242 0.421 1.00 69.88 82 LEU A CA 1
ATOM 629 C C . LEU A 1 82 ? -11.359 -1.265 1.951 1.00 69.88 82 LEU A C 1
ATOM 631 O O . LEU A 1 82 ? -10.657 -2.070 2.567 1.00 69.88 82 LEU A O 1
ATOM 635 N N . ALA A 1 83 ? -12.193 -0.431 2.573 1.00 65.38 83 ALA A N 1
ATOM 636 C CA . ALA A 1 83 ? -12.337 -0.318 4.023 1.00 65.38 83 ALA A CA 1
ATOM 637 C C . ALA A 1 83 ? -12.665 -1.655 4.716 1.00 65.38 83 ALA A C 1
ATOM 639 O O . ALA A 1 83 ? -12.259 -1.868 5.853 1.00 65.38 83 ALA A O 1
ATOM 640 N N . ASN A 1 84 ? -13.343 -2.575 4.018 1.00 67.38 84 ASN A N 1
ATOM 641 C CA . ASN A 1 84 ? -13.734 -3.886 4.551 1.00 67.38 84 ASN A CA 1
ATOM 642 C C . ASN A 1 84 ? -12.822 -5.043 4.103 1.00 67.38 84 ASN A C 1
ATOM 644 O O . ASN A 1 84 ? -12.988 -6.168 4.575 1.00 67.38 84 ASN A O 1
ATOM 648 N N . ALA A 1 85 ? -11.876 -4.800 3.190 1.00 68.06 85 ALA A N 1
ATOM 649 C CA . ALA A 1 85 ? -10.965 -5.836 2.715 1.00 68.06 85 ALA A CA 1
ATOM 650 C C . ALA A 1 85 ? -9.903 -6.124 3.788 1.00 68.06 85 ALA A C 1
ATOM 652 O O . ALA A 1 85 ? -9.173 -5.218 4.196 1.00 68.06 85 ALA A O 1
ATOM 653 N N . ARG A 1 86 ? -9.808 -7.377 4.254 1.00 66.50 86 ARG A N 1
ATOM 654 C CA . ARG A 1 86 ? -8.799 -7.794 5.243 1.00 66.50 86 ARG A CA 1
ATOM 655 C C . ARG A 1 86 ? -7.433 -8.003 4.580 1.00 66.50 86 ARG A C 1
ATOM 657 O O . ARG A 1 86 ? -7.335 -8.510 3.462 1.00 66.50 86 ARG A O 1
ATOM 664 N N . GLY A 1 87 ? -6.363 -7.639 5.291 1.00 60.56 87 GLY A N 1
ATOM 665 C CA . GLY A 1 87 ? -4.998 -7.550 4.746 1.00 60.56 87 GLY A CA 1
ATOM 666 C C . GLY A 1 87 ? -4.452 -8.768 3.970 1.00 60.56 87 GLY A C 1
ATOM 667 O O . GLY A 1 87 ? -3.791 -8.556 2.949 1.00 60.56 87 GLY A O 1
ATOM 668 N N . PRO A 1 88 ? -4.697 -10.032 4.376 1.00 59.19 88 PRO A N 1
ATOM 669 C CA . PRO A 1 88 ? -4.138 -11.197 3.679 1.00 59.19 88 PRO A CA 1
ATOM 670 C C . PRO A 1 88 ? -4.703 -11.442 2.271 1.00 59.19 88 PRO A C 1
ATOM 672 O O . PRO A 1 88 ? -3.948 -11.806 1.373 1.00 59.19 88 PRO A O 1
ATOM 675 N N . GLU A 1 89 ? -6.004 -11.234 2.068 1.00 63.25 89 GLU A N 1
ATOM 676 C CA . GLU A 1 89 ? -6.692 -11.484 0.788 1.00 63.25 89 GLU A CA 1
ATOM 677 C C . GLU A 1 89 ? -6.454 -10.336 -0.199 1.00 63.25 89 GLU A C 1
ATOM 679 O O . GLU A 1 89 ? -6.292 -10.534 -1.404 1.00 63.25 89 GLU A O 1
ATOM 684 N N . PHE A 1 90 ? -6.330 -9.128 0.343 1.00 71.31 90 PHE A N 1
ATOM 685 C CA . PHE A 1 90 ? -6.170 -7.903 -0.417 1.00 71.31 90 PHE A CA 1
ATOM 686 C C . PHE A 1 90 ? -4.800 -7.785 -1.109 1.00 71.31 90 PHE A C 1
ATOM 688 O O . PHE A 1 90 ? -4.723 -7.413 -2.280 1.00 71.31 90 PHE A O 1
ATOM 695 N N . GLY A 1 91 ? -3.713 -8.185 -0.439 1.00 71.75 91 GLY A N 1
ATOM 696 C CA . GLY A 1 91 ? -2.369 -8.148 -1.031 1.00 71.75 91 GLY A CA 1
ATOM 697 C C . GLY A 1 91 ? -2.221 -9.043 -2.270 1.00 71.75 91 GLY A C 1
ATOM 698 O O . GLY A 1 91 ? -1.578 -8.653 -3.244 1.00 71.75 91 GLY A O 1
ATOM 699 N N . ASN A 1 92 ? -2.851 -10.223 -2.277 1.00 75.38 92 ASN A N 1
ATOM 700 C CA . ASN A 1 92 ? -2.791 -11.137 -3.422 1.00 75.38 92 ASN A CA 1
ATOM 701 C C . ASN A 1 92 ? -3.538 -10.585 -4.642 1.00 75.38 92 ASN A C 1
ATOM 703 O O . ASN A 1 92 ? -3.021 -10.672 -5.756 1.00 75.38 92 ASN A O 1
ATOM 707 N N . GLN A 1 93 ? -4.707 -9.972 -4.438 1.00 76.12 93 GLN A N 1
ATOM 708 C CA . GLN A 1 93 ? -5.456 -9.324 -5.516 1.00 76.12 93 GLN A CA 1
ATOM 709 C C . GLN A 1 93 ? -4.653 -8.168 -6.132 1.00 76.12 93 GLN A C 1
ATOM 711 O O . GLN A 1 93 ? -4.461 -8.120 -7.345 1.00 76.12 93 GLN A O 1
ATOM 716 N N . VAL A 1 94 ? -4.072 -7.310 -5.289 1.00 80.06 94 VAL A N 1
ATOM 717 C CA . VAL A 1 94 ? -3.209 -6.197 -5.715 1.00 80.06 94 VAL A CA 1
ATOM 718 C C . VAL A 1 94 ? -1.997 -6.687 -6.518 1.00 80.06 94 VAL A C 1
ATOM 720 O O . VAL A 1 94 ? -1.639 -6.092 -7.538 1.00 80.06 94 VAL A O 1
ATOM 723 N N . ARG A 1 95 ? -1.381 -7.806 -6.109 1.00 79.38 95 ARG A N 1
ATOM 724 C CA . ARG A 1 95 ? -0.284 -8.434 -6.862 1.00 79.38 95 ARG A CA 1
ATOM 725 C C . ARG A 1 95 ? -0.735 -8.846 -8.263 1.00 79.38 95 ARG A C 1
ATOM 727 O O . ARG A 1 95 ? -0.033 -8.552 -9.231 1.00 79.38 95 ARG A O 1
ATOM 734 N N . LEU A 1 96 ? -1.868 -9.541 -8.370 1.00 79.00 96 LEU A N 1
ATOM 735 C CA . LEU A 1 96 ? -2.399 -10.025 -9.647 1.00 79.00 96 LEU A CA 1
ATOM 736 C C . LEU A 1 96 ? -2.750 -8.866 -10.583 1.00 79.00 96 LEU A C 1
ATOM 738 O O . LEU A 1 96 ? -2.382 -8.899 -11.758 1.00 79.00 96 LEU A O 1
ATOM 742 N N . ASP A 1 97 ? -3.376 -7.812 -10.063 1.00 82.19 97 ASP A N 1
ATOM 743 C CA . ASP A 1 97 ? -3.735 -6.638 -10.857 1.00 82.19 97 ASP A CA 1
ATOM 744 C C . ASP A 1 97 ? -2.498 -5.862 -11.333 1.00 82.19 97 ASP A C 1
ATOM 746 O O . ASP A 1 97 ? -2.460 -5.389 -12.473 1.00 82.19 97 ASP A O 1
ATOM 750 N N . CYS A 1 98 ? -1.447 -5.785 -10.515 1.00 82.00 98 CYS A N 1
ATOM 751 C CA . CYS A 1 98 ? -0.173 -5.185 -10.911 1.00 82.00 98 CYS A CA 1
ATOM 752 C C . CYS A 1 98 ? 0.525 -5.989 -12.020 1.00 82.00 98 CYS A C 1
ATOM 754 O O . CYS A 1 98 ? 0.943 -5.441 -13.051 1.00 82.00 98 CYS A O 1
ATOM 756 N N . LEU A 1 99 ? 0.589 -7.315 -11.867 1.00 80.94 99 LEU A N 1
ATOM 757 C CA . LEU A 1 99 ? 1.157 -8.201 -12.887 1.00 80.94 99 LEU A CA 1
ATOM 758 C C . LEU A 1 99 ? 0.366 -8.122 -14.201 1.00 80.94 99 LEU A C 1
ATOM 760 O O . LEU A 1 99 ? 0.971 -8.110 -15.270 1.00 80.94 99 LEU A O 1
ATOM 764 N N . ALA A 1 100 ? -0.958 -7.970 -14.127 1.00 79.31 100 ALA A N 1
ATOM 765 C CA . ALA A 1 100 ? -1.831 -7.776 -15.283 1.00 79.31 100 ALA A CA 1
ATOM 766 C C . ALA A 1 100 ? -1.760 -6.362 -15.897 1.00 79.31 100 ALA A C 1
ATOM 768 O O . ALA A 1 100 ? -2.245 -6.154 -17.005 1.00 79.31 100 ALA A O 1
ATOM 769 N N . GLY A 1 101 ? -1.158 -5.383 -15.210 1.00 70.44 101 GLY A N 1
ATOM 770 C CA . GLY A 1 101 ? -1.038 -3.992 -15.689 1.00 70.44 101 GLY A CA 1
ATOM 771 C C . GLY A 1 101 ? -2.307 -3.178 -15.517 1.00 70.44 101 GLY A C 1
ATOM 772 O O . GLY A 1 101 ? -2.504 -2.177 -16.199 1.00 70.44 101 GLY A O 1
ATOM 773 N N . LYS A 1 102 ? -3.179 -3.649 -14.628 1.00 59.41 102 LYS A N 1
ATOM 774 C CA . LYS A 1 102 ? -4.418 -2.985 -14.237 1.00 59.41 102 LYS A CA 1
ATOM 775 C C . LYS A 1 102 ? -4.179 -1.974 -13.121 1.00 59.41 102 LYS A C 1
ATOM 777 O O . LYS A 1 102 ? -4.905 -0.991 -13.040 1.00 59.41 102 LYS A O 1
ATOM 782 N N . VAL A 1 103 ? -3.156 -2.203 -12.298 1.00 56.25 103 VAL A N 1
ATOM 783 C CA . VAL A 1 103 ? -2.620 -1.188 -11.388 1.00 56.25 103 VAL A CA 1
ATOM 784 C C . VAL A 1 103 ? -1.679 -0.308 -12.203 1.00 56.25 103 VAL A C 1
ATOM 786 O O . VAL A 1 103 ? -0.682 -0.807 -12.729 1.00 56.25 103 VAL A O 1
ATOM 789 N N . LYS A 1 104 ? -2.055 0.963 -12.355 1.00 49.22 104 LYS A N 1
ATOM 790 C CA . LYS A 1 104 ? -1.182 2.021 -12.860 1.00 49.22 104 LYS A CA 1
ATOM 791 C C . LYS A 1 104 ? -0.490 2.634 -11.662 1.00 49.22 104 LYS A C 1
ATOM 793 O O . LYS A 1 104 ? -1.200 3.273 -10.859 1.00 49.22 104 LYS A O 1
#

Secondary structure (DSSP, 8-state):
--------------------SSTT--HHHHHHHHHHHHHHHHHHHHTT--HHHHHHHHTT-TT--HHHHHHHHHHHHH-TTTTT--HHHHHHHHHHHHHHT---

Sequence (104 aa):
MKTIIAAFILSLTLTSAVAHADANMDRQSYCSSYAGMFKSIAAWRDQGVQPEKTLELIRGVKGIPLQVKQESIKAVYFDKSLANARGPEFGNQVRLDCLAGKVK